Protein AF-A0A0Q5RZ37-F1 (afdb_monomer)

Mean predicted aligned error: 11.68 Å

Secondary structure (DSSP, 8-state):
---------------------HHHHHHHHHHHHHHHHHHHHTTT-HHHHHHHHHHHHHHHHHHHHHS---HHHHHHHHHHHHHHHHHHH-SSHHHHHHHHHHHHHHHHHHHHHHHHTT-------TT---SPPP---------------

Foldseek 3Di:
DDDDDDPPPPPPPPVPQFQFDLCLLVQLQVLLVVLQVQCVVCVPPPVSNVVSLVSNLVSNVVSCVVGPTPPVLNVLSVQLNVLLCQLEPPPDPVSVVRSVVSNVVSQVVNQVSCVSNVNHHDNDPPPPRSYHDPDDPDPPPPPPPDDDD

Radius of gyration: 23.44 Å; Cα contacts (8 Å, |Δi|>4): 147; chains: 1; bounding box: 41×29×116 Å

Structure (mmCIF, N/CA/C/O backbone):
data_AF-A0A0Q5RZ37-F1
#
_entry.id   AF-A0A0Q5RZ37-F1
#
loop_
_atom_site.group_PDB
_atom_site.id
_atom_site.type_symbol
_atom_site.label_atom_id
_atom_site.label_alt_id
_atom_site.label_comp_id
_atom_site.label_asym_id
_atom_site.label_entity_id
_atom_site.label_seq_id
_atom_site.pdbx_PDB_ins_code
_atom_site.Cartn_x
_atom_site.Cartn_y
_atom_site.Cartn_z
_atom_site.occupancy
_atom_site.B_iso_or_equiv
_atom_site.auth_seq_id
_atom_site.auth_comp_id
_atom_site.auth_asym_id
_atom_site.auth_atom_id
_atom_site.pdbx_PDB_model_num
ATOM 1 N N . MET A 1 1 ? -3.203 -0.912 66.008 1.00 42.88 1 MET A N 1
ATOM 2 C CA . MET A 1 1 ? -4.134 -0.313 65.027 1.00 42.88 1 MET A CA 1
ATOM 3 C C . MET A 1 1 ? -3.422 -0.295 63.686 1.00 42.88 1 MET A C 1
ATOM 5 O O . MET A 1 1 ? -2.422 0.398 63.571 1.00 42.88 1 MET A O 1
ATOM 9 N N . VAL A 1 2 ? -3.842 -1.131 62.735 1.00 50.22 2 VAL A N 1
ATOM 10 C CA . VAL A 1 2 ? -3.222 -1.215 61.402 1.00 50.22 2 VAL A CA 1
ATOM 11 C C . VAL A 1 2 ? -4.046 -0.339 60.468 1.00 50.22 2 VAL A C 1
ATOM 13 O O . VAL A 1 2 ? -5.209 -0.635 60.204 1.00 50.22 2 VAL A O 1
ATOM 16 N N . VAL A 1 3 ? -3.465 0.775 60.030 1.00 45.31 3 VAL A N 1
ATOM 17 C CA . VAL A 1 3 ? -4.089 1.679 59.062 1.00 45.31 3 VAL A CA 1
ATOM 18 C C . VAL A 1 3 ? -3.926 1.045 57.685 1.00 45.31 3 VAL A C 1
ATOM 20 O O . VAL A 1 3 ? -2.826 1.002 57.142 1.00 45.31 3 VAL A O 1
ATOM 23 N N . SER A 1 4 ? -5.015 0.498 57.148 1.00 52.44 4 SER A N 1
ATOM 24 C CA . SER A 1 4 ? -5.068 0.039 55.760 1.00 52.44 4 SER A CA 1
ATOM 25 C C . SER A 1 4 ? -5.224 1.262 54.864 1.00 52.44 4 SER A C 1
ATOM 27 O O . SER A 1 4 ? -6.263 1.918 54.889 1.00 52.44 4 SER A O 1
ATOM 29 N N . VAL A 1 5 ? -4.182 1.597 54.107 1.00 56.16 5 VAL A N 1
ATOM 30 C CA . VAL A 1 5 ? -4.261 2.614 53.055 1.00 56.16 5 VAL A CA 1
ATOM 31 C C . VAL A 1 5 ? -4.900 1.951 51.833 1.00 56.16 5 VAL A C 1
ATOM 33 O O . VAL A 1 5 ? -4.343 0.968 51.339 1.00 56.16 5 VAL A O 1
ATOM 36 N N . PRO A 1 6 ? -6.059 2.424 51.341 1.00 56.97 6 PRO A N 1
ATOM 37 C CA . PRO A 1 6 ? -6.617 1.905 50.106 1.00 56.97 6 PRO A CA 1
ATOM 38 C C . PRO A 1 6 ? -5.681 2.268 48.952 1.00 56.97 6 PRO A C 1
ATOM 40 O O . PRO A 1 6 ? -5.354 3.434 48.729 1.00 56.97 6 PRO A O 1
ATOM 43 N N . LEU A 1 7 ? -5.246 1.241 48.225 1.00 52.19 7 LEU A N 1
ATO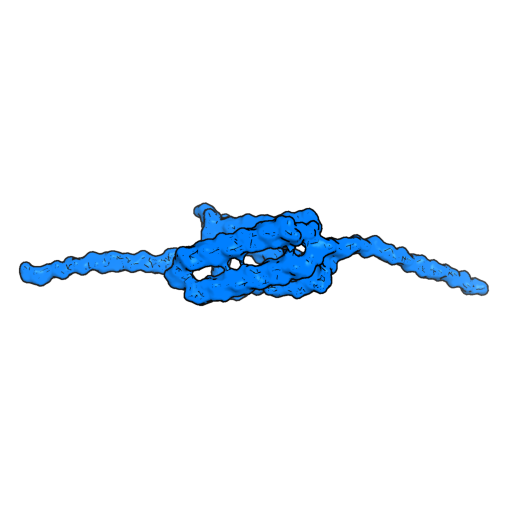M 44 C CA . LEU A 1 7 ? -4.546 1.374 46.959 1.00 52.19 7 LEU A CA 1
ATOM 45 C C . LEU A 1 7 ? -5.539 1.980 45.956 1.00 52.19 7 LEU A C 1
ATOM 47 O O . LEU A 1 7 ? -6.400 1.284 45.420 1.00 52.19 7 LEU A O 1
ATOM 51 N N . VAL A 1 8 ? -5.473 3.294 45.749 1.00 53.34 8 VAL A N 1
ATOM 52 C CA . VAL A 1 8 ? -6.203 3.963 44.670 1.00 53.34 8 VAL A CA 1
ATOM 53 C C . VAL A 1 8 ? -5.553 3.509 43.366 1.00 53.34 8 VAL A C 1
ATOM 55 O O . VAL A 1 8 ? -4.492 4.006 42.990 1.00 53.34 8 VAL A O 1
ATOM 58 N N . LEU A 1 9 ? -6.159 2.523 42.698 1.00 49.72 9 LEU A N 1
ATOM 59 C CA . LEU A 1 9 ? -5.847 2.221 41.306 1.00 49.72 9 LEU A CA 1
ATOM 60 C C . LEU A 1 9 ? -6.206 3.463 40.486 1.00 49.72 9 LEU A C 1
ATOM 62 O O . LEU A 1 9 ? -7.370 3.707 40.173 1.00 49.72 9 LEU A O 1
ATOM 66 N N . VAL A 1 10 ? -5.191 4.251 40.144 1.00 48.03 10 VAL A N 1
ATOM 67 C CA . VAL A 1 10 ? -5.256 5.184 39.025 1.00 48.03 10 VAL A CA 1
ATOM 68 C C . VAL A 1 10 ? -5.398 4.305 37.789 1.00 48.03 10 VAL A C 1
ATOM 70 O O . VAL A 1 10 ? -4.417 3.761 37.287 1.00 48.03 10 VAL A O 1
ATOM 73 N N . THR A 1 11 ? -6.635 4.074 37.352 1.00 53.69 11 THR A N 1
ATOM 74 C CA . THR A 1 11 ? -6.909 3.530 36.025 1.00 53.69 11 THR A CA 1
ATOM 75 C C . THR A 1 11 ? -6.213 4.453 35.045 1.00 53.69 11 THR A C 1
ATOM 77 O O . THR A 1 11 ? -6.597 5.616 34.909 1.00 53.69 11 THR A O 1
ATOM 80 N N . ALA A 1 12 ? -5.128 3.946 34.464 1.00 46.81 12 ALA A N 1
ATOM 81 C CA . ALA A 1 12 ? -4.366 4.603 33.427 1.00 46.81 12 ALA A CA 1
ATOM 82 C C . ALA A 1 12 ? -5.326 5.245 32.422 1.00 46.81 12 ALA A C 1
ATOM 84 O O . ALA A 1 12 ? -6.360 4.659 32.095 1.00 46.81 12 ALA A O 1
ATOM 85 N N . CYS A 1 13 ? -4.974 6.437 31.944 1.00 48.97 13 CYS A N 1
ATOM 86 C CA . CYS A 1 13 ? -5.497 6.979 30.702 1.00 48.97 13 CYS A CA 1
ATOM 87 C C . CYS A 1 13 ? -5.250 5.927 29.615 1.00 48.97 13 CYS A C 1
ATOM 89 O O . CYS A 1 13 ? -4.181 5.892 29.011 1.00 48.97 13 CYS A O 1
ATOM 91 N N . VAL A 1 14 ? -6.193 5.002 29.436 1.00 49.41 14 VAL A N 1
ATOM 92 C CA . VAL A 1 14 ? -6.253 4.166 28.251 1.00 49.41 14 VAL A CA 1
ATOM 93 C C . VAL A 1 14 ? -6.609 5.163 27.174 1.00 49.41 14 VAL A C 1
ATOM 95 O O . VAL A 1 14 ? -7.765 5.571 27.065 1.00 49.41 14 VAL A O 1
ATOM 98 N N . ASP A 1 15 ? -5.580 5.647 26.483 1.00 50.84 15 ASP A N 1
ATOM 99 C CA . ASP A 1 15 ? -5.748 6.357 25.228 1.00 50.84 15 ASP A CA 1
ATOM 100 C C . ASP A 1 15 ? -6.731 5.499 24.424 1.00 50.84 15 ASP A C 1
ATOM 102 O O . ASP A 1 15 ? -6.447 4.304 24.237 1.00 50.84 15 ASP A O 1
ATOM 106 N N . PRO A 1 16 ? -7.954 5.986 24.131 1.00 55.41 16 PRO A N 1
ATOM 107 C CA . PRO A 1 16 ? -8.940 5.168 23.453 1.00 55.41 16 PRO A CA 1
ATOM 108 C C . PRO A 1 16 ? -8.259 4.678 22.188 1.00 55.41 16 PRO A C 1
ATOM 110 O O . PRO A 1 16 ? -7.819 5.500 21.386 1.00 55.41 16 PRO A O 1
ATOM 113 N N . ALA A 1 17 ? -8.094 3.354 22.076 1.00 55.88 17 ALA A N 1
ATOM 114 C CA . ALA A 1 17 ? -7.375 2.753 20.965 1.00 55.88 17 ALA A CA 1
ATOM 115 C C . ALA A 1 17 ? -7.828 3.441 19.671 1.00 55.88 17 ALA A C 1
ATOM 117 O O . ALA A 1 17 ? -9.044 3.648 19.523 1.00 55.88 17 ALA A O 1
ATOM 118 N N . PRO A 1 18 ? -6.893 3.859 18.793 1.00 63.81 18 PRO A N 1
ATOM 119 C CA . PRO A 1 18 ? -7.250 4.584 17.585 1.00 63.81 18 PRO A CA 1
ATOM 120 C C . PRO A 1 18 ? -8.373 3.811 16.900 1.00 63.81 18 PRO A C 1
ATOM 122 O O . PRO A 1 18 ? -8.263 2.600 16.688 1.00 63.81 18 PRO A O 1
ATOM 125 N N . ARG A 1 19 ? -9.510 4.479 16.677 1.00 67.56 19 ARG A N 1
ATOM 126 C CA . ARG A 1 19 ? -10.658 3.850 16.026 1.00 67.56 19 ARG A CA 1
ATOM 127 C C . ARG A 1 19 ? -10.265 3.627 14.576 1.00 67.56 19 ARG A C 1
ATOM 129 O O . ARG A 1 19 ? -10.348 4.547 13.774 1.00 67.56 19 ARG A O 1
ATOM 136 N N . ILE A 1 20 ? -9.801 2.425 14.277 1.00 80.69 20 ILE A N 1
ATOM 137 C CA . ILE A 1 20 ? -9.512 1.996 12.916 1.00 80.69 20 ILE A CA 1
ATOM 138 C C . ILE A 1 20 ? -10.698 1.171 12.447 1.00 80.69 20 ILE A C 1
ATOM 140 O O . ILE A 1 20 ? -11.140 0.252 13.144 1.00 80.69 20 ILE A O 1
ATOM 144 N N . ASP A 1 21 ? -11.237 1.522 11.283 1.00 84.75 21 ASP A N 1
ATOM 145 C CA . ASP A 1 21 ? -12.313 0.760 10.669 1.00 84.75 21 ASP A CA 1
ATOM 146 C C . ASP A 1 21 ? -11.782 -0.640 10.286 1.00 84.75 21 ASP A C 1
ATOM 148 O O . ASP A 1 21 ? -10.797 -0.747 9.546 1.00 84.75 21 ASP A O 1
ATOM 152 N N . PRO A 1 22 ? -12.413 -1.738 10.747 1.00 87.69 22 PRO A N 1
ATOM 153 C CA . PRO A 1 22 ? -12.046 -3.092 10.338 1.00 87.69 22 PRO A CA 1
ATOM 154 C C . PRO A 1 22 ? -11.990 -3.313 8.827 1.00 87.69 22 PRO A C 1
ATOM 156 O O . PRO A 1 22 ? -11.224 -4.157 8.355 1.00 87.69 22 PRO A O 1
ATOM 159 N N . VAL A 1 23 ? -12.798 -2.574 8.065 1.00 90.50 23 VAL A N 1
ATOM 160 C CA . VAL A 1 23 ? -12.806 -2.620 6.604 1.00 90.50 23 VAL A CA 1
ATOM 161 C C . VAL A 1 23 ? -11.489 -2.096 6.034 1.00 90.50 23 VAL A C 1
ATOM 163 O O . VAL A 1 23 ? -10.992 -2.678 5.071 1.00 90.50 23 VAL A O 1
ATOM 166 N N . GLN A 1 24 ? -10.886 -1.076 6.651 1.00 90.12 24 GLN A N 1
ATOM 167 C CA . GLN A 1 24 ? -9.618 -0.497 6.207 1.00 90.12 24 GLN A CA 1
ATOM 168 C C . GLN A 1 24 ? -8.473 -1.510 6.368 1.00 90.12 24 GLN A C 1
ATOM 170 O O . GLN A 1 24 ? -7.810 -1.837 5.387 1.00 90.12 24 GLN A O 1
ATOM 175 N N . CYS A 1 25 ? -8.311 -2.110 7.556 1.00 93.06 25 CYS A N 1
ATOM 176 C CA . CYS A 1 25 ? -7.266 -3.116 7.809 1.00 93.06 25 CYS A CA 1
ATOM 177 C C . CYS A 1 25 ? -7.385 -4.339 6.886 1.00 93.06 25 CYS A C 1
ATOM 179 O O . CYS A 1 25 ? -6.417 -4.731 6.238 1.00 93.06 25 CYS A O 1
ATOM 181 N N . ARG A 1 26 ? -8.588 -4.920 6.766 1.00 94.75 26 ARG A N 1
ATOM 182 C CA . ARG A 1 26 ? -8.817 -6.082 5.885 1.00 94.75 26 ARG A CA 1
ATOM 183 C C . ARG A 1 26 ? -8.711 -5.728 4.406 1.00 94.75 26 ARG A C 1
ATOM 185 O O . ARG A 1 26 ? -8.402 -6.585 3.583 1.00 94.75 26 ARG A O 1
ATOM 192 N N . GLY A 1 27 ? -9.046 -4.492 4.046 1.00 94.75 27 GLY A N 1
ATOM 193 C CA . GLY A 1 27 ? -8.867 -3.968 2.700 1.00 94.75 27 GLY A CA 1
ATOM 194 C C . GLY A 1 27 ? -7.390 -3.908 2.328 1.00 94.75 27 GLY A C 1
ATOM 195 O O . GLY A 1 27 ? -7.019 -4.459 1.297 1.00 94.75 27 GLY A O 1
ATOM 196 N N . ILE A 1 28 ? -6.567 -3.327 3.206 1.00 94.50 28 ILE A N 1
ATOM 197 C CA . ILE A 1 28 ? -5.112 -3.212 3.037 1.00 94.50 28 ILE A CA 1
ATOM 198 C C . ILE A 1 28 ? -4.460 -4.593 2.916 1.00 94.50 28 ILE A C 1
ATOM 200 O O . ILE A 1 28 ? -3.698 -4.829 1.982 1.00 94.50 28 ILE A O 1
ATOM 204 N N . GLU A 1 29 ? -4.789 -5.520 3.819 1.00 95.88 29 GLU A N 1
ATOM 205 C CA . GLU A 1 29 ? -4.258 -6.890 3.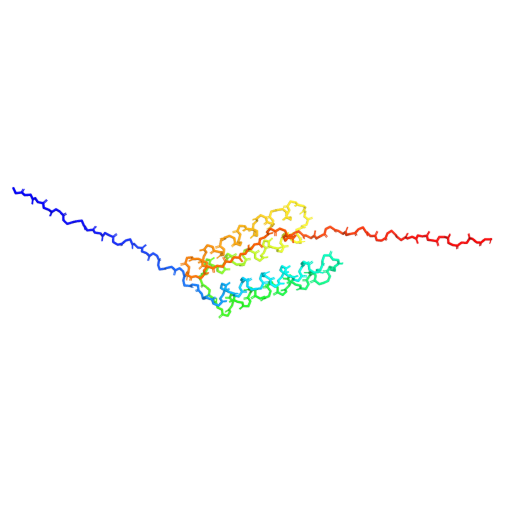792 1.00 95.88 29 GLU A CA 1
ATOM 206 C C . GLU A 1 29 ? -4.616 -7.625 2.499 1.00 95.88 29 GLU A C 1
ATOM 208 O O . GLU A 1 29 ? -3.768 -8.247 1.858 1.00 95.88 29 GLU A O 1
ATOM 213 N N . ARG A 1 30 ? -5.880 -7.540 2.084 1.00 95.88 30 ARG A N 1
ATOM 214 C CA . ARG A 1 30 ? -6.347 -8.187 0.862 1.00 95.88 30 ARG A CA 1
ATOM 215 C C . ARG A 1 30 ? -5.664 -7.627 -0.377 1.00 95.88 30 ARG A C 1
ATOM 217 O O . ARG A 1 30 ? -5.166 -8.417 -1.169 1.00 95.88 30 ARG A O 1
ATOM 224 N N . SER A 1 31 ? -5.614 -6.306 -0.544 1.00 94.81 31 SER A N 1
ATOM 225 C CA . SER A 1 31 ? -4.992 -5.721 -1.734 1.00 94.81 31 SER A CA 1
ATOM 226 C C . SER A 1 31 ? -3.481 -5.960 -1.764 1.00 94.81 31 SER A C 1
ATOM 228 O O . SER A 1 31 ? -2.925 -6.179 -2.839 1.00 94.81 31 SER A O 1
ATOM 230 N N . TRP A 1 32 ? -2.821 -6.020 -0.599 1.00 94.00 32 TRP A N 1
ATOM 231 C CA . TRP A 1 32 ? -1.433 -6.471 -0.500 1.00 94.00 32 TRP A CA 1
ATOM 232 C C . TRP A 1 32 ? -1.266 -7.905 -1.019 1.00 94.00 32 TRP A C 1
ATOM 234 O O . TRP A 1 32 ? -0.439 -8.152 -1.896 1.00 94.00 32 TRP A O 1
ATOM 244 N N . ASN A 1 33 ? -2.090 -8.842 -0.547 1.00 91.50 33 ASN A N 1
ATOM 245 C CA . ASN A 1 33 ? -2.033 -10.245 -0.969 1.00 91.50 33 ASN A CA 1
ATOM 246 C C . ASN A 1 33 ? -2.377 -10.436 -2.455 1.00 91.50 33 ASN A C 1
ATOM 248 O O . ASN A 1 33 ? -1.767 -11.269 -3.131 1.00 91.50 33 ASN A O 1
ATOM 252 N N . GLU A 1 34 ? -3.319 -9.654 -2.985 1.00 90.31 34 GLU A N 1
ATOM 253 C CA . GLU A 1 34 ? -3.644 -9.622 -4.414 1.00 90.31 34 GLU A CA 1
ATOM 254 C C . GLU A 1 34 ? -2.448 -9.138 -5.243 1.00 90.31 34 GLU A C 1
ATOM 256 O O . GLU A 1 34 ? -2.094 -9.776 -6.236 1.00 90.31 34 GLU A O 1
ATOM 261 N N . TYR A 1 35 ? -1.770 -8.072 -4.807 1.00 88.25 35 TYR A N 1
ATOM 262 C CA . TYR A 1 35 ? -0.545 -7.592 -5.447 1.00 88.25 35 TYR A CA 1
ATOM 263 C C . TYR A 1 35 ? 0.575 -8.643 -5.415 1.00 88.25 35 TYR A C 1
ATOM 265 O O . TYR A 1 35 ? 1.204 -8.899 -6.444 1.00 88.25 35 TYR A O 1
ATOM 273 N N . VAL A 1 36 ? 0.814 -9.276 -4.261 1.00 87.38 36 VAL A N 1
ATOM 274 C CA . VAL A 1 36 ? 1.832 -10.330 -4.116 1.00 87.38 36 VAL A CA 1
ATOM 275 C C . VAL A 1 36 ? 1.541 -11.502 -5.052 1.00 87.38 36 VAL A C 1
ATOM 277 O O . VAL A 1 36 ? 2.443 -11.951 -5.759 1.00 87.38 36 VAL A O 1
ATOM 280 N N . SER A 1 37 ? 0.283 -11.947 -5.114 1.00 84.81 37 SER A N 1
ATOM 281 C CA . SER A 1 37 ? -0.148 -13.039 -5.997 1.00 84.81 37 SER A CA 1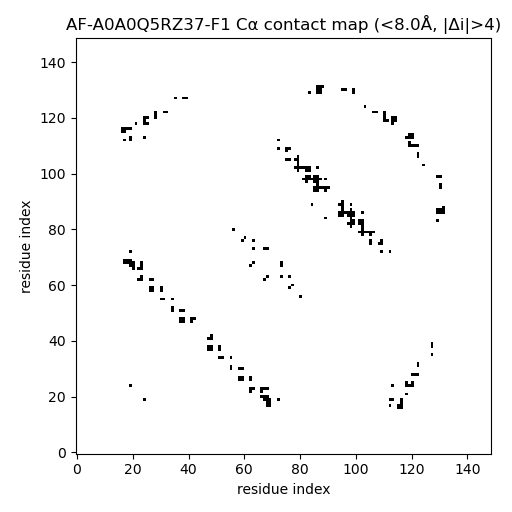
ATOM 282 C C . SER A 1 37 ? 0.054 -12.679 -7.469 1.00 84.81 37 SER A C 1
ATOM 284 O O . SER A 1 37 ? 0.695 -13.423 -8.207 1.00 84.81 37 SER A O 1
ATOM 286 N N . ALA A 1 38 ? -0.402 -11.491 -7.880 1.00 79.00 38 ALA A N 1
ATOM 287 C CA . ALA A 1 38 ? -0.237 -11.013 -9.249 1.00 79.00 38 ALA A CA 1
ATOM 288 C C . ALA A 1 38 ? 1.240 -10.903 -9.651 1.00 79.00 38 ALA A C 1
ATOM 290 O O . ALA A 1 38 ? 1.579 -11.162 -10.803 1.00 79.00 38 ALA A O 1
ATOM 291 N N . ARG A 1 39 ? 2.128 -10.540 -8.715 1.00 72.31 39 ARG A N 1
ATOM 292 C CA . ARG A 1 39 ? 3.561 -10.419 -8.992 1.00 72.31 39 ARG A CA 1
ATOM 293 C C . ARG A 1 39 ? 4.275 -11.765 -9.076 1.00 72.31 39 ARG A C 1
ATOM 295 O O . ARG A 1 39 ? 5.155 -11.909 -9.923 1.00 72.31 39 ARG A O 1
ATOM 302 N N . ALA A 1 40 ? 3.915 -12.723 -8.222 1.00 69.25 40 ALA A N 1
ATOM 303 C CA . ALA A 1 40 ? 4.473 -14.074 -8.264 1.00 69.25 40 ALA A CA 1
ATOM 304 C C . ALA A 1 40 ? 4.248 -14.729 -9.640 1.00 69.25 40 ALA A C 1
ATOM 306 O O . ALA A 1 40 ? 5.142 -15.389 -10.166 1.00 69.25 40 ALA A O 1
ATOM 307 N N . ASP A 1 41 ? 3.100 -14.456 -10.262 1.00 62.28 41 ASP A N 1
ATOM 308 C CA . ASP A 1 41 ? 2.766 -14.939 -11.604 1.00 62.28 41 ASP A CA 1
ATOM 309 C C . ASP A 1 41 ? 3.417 -14.111 -12.733 1.00 62.28 41 ASP A C 1
ATOM 311 O O . ASP A 1 41 ? 3.543 -14.581 -13.866 1.00 62.28 41 ASP A O 1
ATOM 315 N N . SER A 1 42 ? 3.846 -12.873 -12.451 1.00 56.53 42 SER A N 1
ATOM 316 C CA . SER A 1 42 ? 4.254 -11.888 -13.461 1.00 56.53 42 SER A CA 1
ATOM 317 C C . SER A 1 42 ? 5.760 -11.639 -13.566 1.00 56.53 42 SER A C 1
ATOM 319 O O . SER A 1 42 ? 6.139 -10.617 -14.143 1.00 56.53 42 SER A O 1
ATOM 321 N N . GLU A 1 43 ? 6.643 -12.494 -13.035 1.00 58.62 43 GLU A N 1
ATOM 322 C CA . GLU A 1 43 ? 8.103 -12.248 -13.059 1.00 58.62 43 GLU A CA 1
ATOM 323 C C . GLU A 1 43 ? 8.679 -11.978 -14.471 1.00 58.62 43 GLU A C 1
ATOM 325 O O . GLU A 1 43 ? 9.776 -11.433 -14.603 1.00 58.62 43 GLU A O 1
ATOM 330 N N . LEU A 1 44 ? 7.918 -12.265 -15.533 1.00 56.19 44 LEU A N 1
ATOM 331 C CA . LEU A 1 44 ? 8.290 -12.034 -16.929 1.00 56.19 44 LEU A CA 1
ATOM 332 C C . LEU A 1 44 ? 7.612 -10.810 -17.595 1.00 56.19 44 LEU A C 1
ATOM 334 O O . LEU A 1 44 ? 8.077 -10.387 -18.654 1.00 56.19 44 LEU A O 1
ATOM 338 N N . ASP A 1 45 ? 6.571 -10.198 -17.003 1.00 73.00 45 ASP A N 1
ATOM 339 C CA . ASP A 1 45 ? 5.784 -9.113 -17.629 1.00 73.00 45 ASP A CA 1
ATOM 340 C C . ASP A 1 45 ? 5.791 -7.794 -16.826 1.00 73.00 45 ASP A C 1
ATOM 342 O O . ASP A 1 45 ? 5.127 -7.625 -15.799 1.00 73.00 45 ASP A O 1
ATOM 346 N N . ARG A 1 46 ? 6.512 -6.794 -17.357 1.00 72.44 46 ARG A N 1
ATOM 347 C CA . ARG A 1 46 ? 6.608 -5.443 -16.774 1.00 72.44 46 ARG A CA 1
ATOM 348 C C . ARG A 1 46 ? 5.282 -4.683 -16.780 1.00 72.44 46 ARG A C 1
ATOM 350 O O . ARG A 1 46 ? 5.074 -3.849 -15.898 1.00 72.44 46 ARG A O 1
ATOM 357 N N . ALA A 1 47 ? 4.425 -4.901 -17.777 1.00 78.69 47 ALA A N 1
ATOM 358 C CA . ALA A 1 47 ? 3.154 -4.194 -17.881 1.00 78.69 47 ALA A CA 1
ATOM 359 C C . ALA A 1 47 ? 2.183 -4.683 -16.800 1.00 78.69 47 ALA A C 1
ATOM 361 O O . ALA A 1 47 ? 1.598 -3.856 -16.100 1.00 78.69 47 ALA A O 1
ATOM 362 N N . ALA A 1 48 ? 2.102 -6.002 -16.603 1.00 78.88 48 ALA A N 1
ATOM 363 C CA . ALA A 1 48 ? 1.332 -6.616 -15.524 1.00 78.88 48 ALA A CA 1
ATOM 364 C C . ALA A 1 48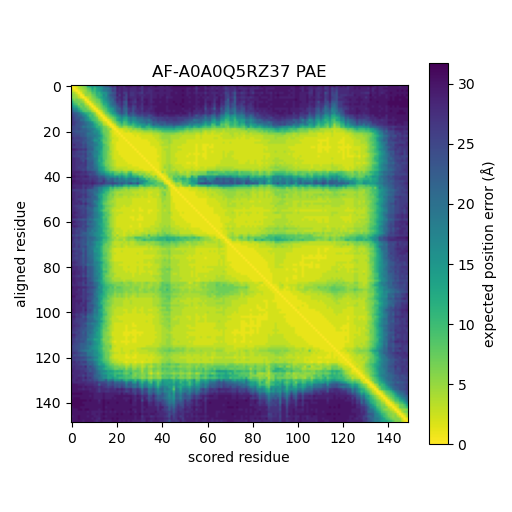 ? 1.835 -6.174 -14.141 1.00 78.88 48 ALA A C 1
ATOM 366 O O . ALA A 1 48 ? 1.042 -5.716 -13.317 1.00 78.88 48 ALA A O 1
ATOM 367 N N . ALA A 1 49 ? 3.156 -6.193 -13.923 1.00 76.44 49 ALA A N 1
ATOM 368 C CA . ALA A 1 49 ? 3.742 -5.710 -12.676 1.00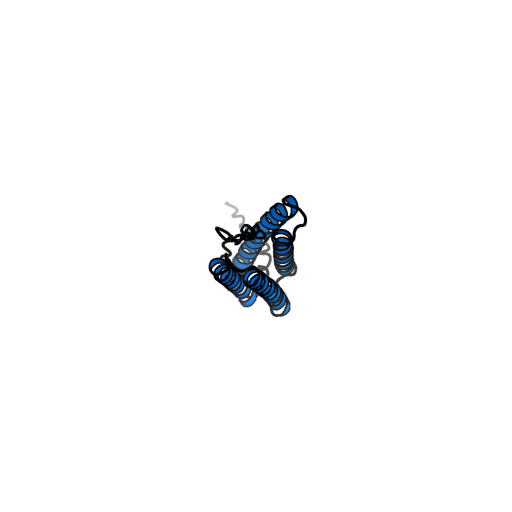 76.44 49 ALA A CA 1
ATOM 369 C C . ALA A 1 49 ? 3.387 -4.238 -12.419 1.00 76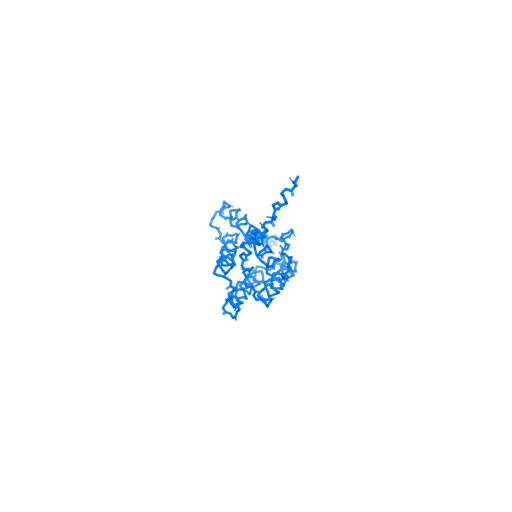.44 49 ALA A C 1
ATOM 371 O O . ALA A 1 49 ? 2.995 -3.885 -11.313 1.00 76.44 49 ALA A O 1
ATOM 372 N N . ARG A 1 50 ? 3.471 -3.363 -13.430 1.00 80.38 50 ARG A N 1
ATOM 373 C CA . ARG A 1 50 ? 3.078 -1.953 -13.284 1.00 80.38 50 ARG A CA 1
ATOM 374 C C . ARG A 1 50 ? 1.588 -1.793 -12.976 1.00 80.38 50 ARG A C 1
ATOM 376 O O . ARG A 1 50 ? 1.247 -0.964 -12.140 1.00 80.38 50 ARG A O 1
ATOM 383 N N . ALA A 1 51 ? 0.719 -2.553 -13.637 1.00 84.75 51 ALA A N 1
ATOM 384 C CA . ALA A 1 51 ? -0.720 -2.484 -13.410 1.00 84.75 51 ALA A CA 1
ATOM 385 C C . ALA A 1 51 ? -1.083 -2.891 -11.974 1.00 84.75 51 ALA A C 1
ATOM 387 O O . ALA A 1 51 ? -1.765 -2.134 -11.291 1.00 84.75 51 ALA A O 1
ATOM 388 N N . ALA A 1 52 ? -0.542 -4.012 -11.483 1.00 85.12 52 ALA A N 1
ATOM 389 C CA . ALA A 1 52 ? -0.783 -4.487 -10.119 1.00 85.12 52 ALA A CA 1
ATOM 390 C C . ALA A 1 52 ? -0.370 -3.454 -9.055 1.00 85.12 52 ALA A C 1
ATOM 392 O O . ALA A 1 52 ? -1.058 -3.271 -8.055 1.00 85.12 52 ALA A O 1
ATOM 393 N N . ARG A 1 53 ? 0.732 -2.733 -9.295 1.00 85.56 53 ARG A N 1
ATOM 394 C CA . ARG A 1 53 ? 1.207 -1.650 -8.420 1.00 85.56 53 ARG A CA 1
ATOM 395 C C . ARG A 1 53 ? 0.237 -0.477 -8.349 1.00 85.56 53 ARG A C 1
ATOM 397 O O . ARG A 1 53 ? -0.048 -0.006 -7.257 1.00 85.56 53 ARG A O 1
ATOM 404 N N . LEU A 1 54 ? -0.254 -0.021 -9.503 1.00 87.19 54 LEU A N 1
ATOM 405 C CA . LEU A 1 54 ? -1.225 1.075 -9.570 1.00 87.19 54 LEU A CA 1
ATOM 406 C C . LEU A 1 54 ? -2.538 0.678 -8.892 1.00 87.19 54 LEU A C 1
ATOM 408 O O . LEU A 1 54 ? -3.073 1.438 -8.097 1.00 87.19 54 LEU A O 1
ATOM 412 N N . THR A 1 55 ? -3.009 -0.551 -9.122 1.00 91.12 55 THR A N 1
ATOM 413 C CA . THR A 1 55 ? -4.198 -1.075 -8.440 1.00 91.12 55 THR A CA 1
ATOM 414 C C . THR A 1 55 ? -4.024 -1.106 -6.921 1.00 91.12 55 THR A C 1
ATOM 416 O O . THR A 1 55 ? -4.957 -0.747 -6.205 1.00 91.12 55 THR A O 1
ATOM 419 N N . LEU A 1 56 ? -2.846 -1.490 -6.417 1.00 91.25 56 LEU A N 1
ATOM 420 C CA . LEU A 1 56 ? -2.552 -1.470 -4.983 1.00 91.25 56 LEU A CA 1
ATOM 421 C C . LEU A 1 56 ? -2.658 -0.051 -4.405 1.00 91.25 56 LEU A C 1
ATOM 423 O O . LEU A 1 56 ? -3.383 0.143 -3.430 1.00 91.25 56 LEU A O 1
ATOM 427 N N . THR A 1 57 ? -1.977 0.926 -5.015 1.00 90.81 57 THR A N 1
ATOM 428 C CA . THR A 1 57 ? -1.979 2.319 -4.534 1.00 90.81 57 THR A CA 1
ATOM 429 C C . THR A 1 57 ? -3.364 2.952 -4.619 1.00 90.81 57 THR A C 1
ATOM 431 O O . THR A 1 57 ? -3.809 3.567 -3.657 1.00 90.81 57 THR A O 1
ATOM 434 N N . ASP A 1 58 ? -4.090 2.731 -5.719 1.00 92.19 58 ASP A N 1
ATOM 435 C CA . ASP A 1 58 ? -5.452 3.252 -5.891 1.00 92.19 58 ASP A CA 1
ATOM 436 C C . ASP A 1 58 ? -6.413 2.650 -4.853 1.00 92.19 58 ASP A C 1
ATOM 438 O O . ASP A 1 58 ? -7.309 3.326 -4.346 1.00 92.19 58 ASP A O 1
ATOM 442 N N . THR A 1 59 ? -6.223 1.373 -4.502 1.00 93.94 59 THR A N 1
ATOM 443 C CA . THR A 1 59 ? -7.057 0.696 -3.502 1.00 93.94 59 THR A CA 1
ATOM 444 C C . THR A 1 59 ? -6.808 1.240 -2.099 1.00 93.94 59 THR A C 1
ATOM 446 O O . THR A 1 59 ? -7.765 1.452 -1.356 1.00 93.94 59 THR A O 1
ATOM 449 N N . TRP A 1 60 ? -5.552 1.464 -1.708 1.00 93.62 60 TRP A N 1
ATOM 450 C CA . TRP A 1 60 ? -5.238 2.002 -0.381 1.00 93.62 60 TRP A CA 1
ATOM 451 C C . TRP A 1 60 ? -5.682 3.466 -0.217 1.00 93.62 60 TRP A C 1
ATOM 453 O O . TRP A 1 60 ? -6.248 3.804 0.829 1.00 93.62 60 TRP A O 1
ATOM 463 N N . ASP A 1 61 ? -5.562 4.293 -1.260 1.00 90.94 61 ASP A N 1
ATOM 464 C CA . ASP A 1 61 ? -6.103 5.661 -1.274 1.00 90.94 61 ASP A CA 1
ATOM 465 C C . ASP A 1 61 ? -7.640 5.667 -1.158 1.00 90.94 61 ASP A C 1
ATOM 467 O O . ASP A 1 61 ? -8.220 6.368 -0.319 1.00 90.94 61 ASP A O 1
ATOM 471 N N . ALA A 1 62 ? -8.317 4.802 -1.926 1.00 91.25 62 ALA A N 1
ATOM 472 C CA . ALA A 1 62 ? -9.769 4.650 -1.860 1.00 91.25 62 ALA A CA 1
ATOM 473 C C . ALA A 1 62 ? -10.243 4.165 -0.480 1.00 91.25 62 ALA A C 1
ATOM 475 O O . ALA A 1 62 ? -11.244 4.666 0.035 1.00 91.25 62 ALA A O 1
ATOM 476 N N . LEU A 1 63 ? -9.523 3.224 0.142 1.00 90.44 63 LEU A N 1
ATOM 477 C CA . LEU A 1 63 ? -9.817 2.747 1.496 1.00 90.44 63 LEU A CA 1
ATOM 478 C C . LEU A 1 63 ? -9.642 3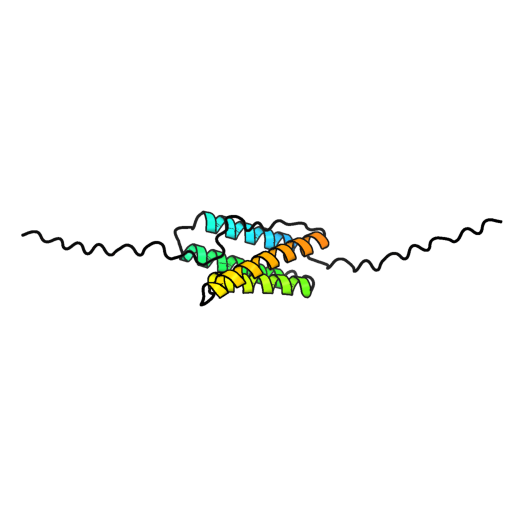.857 2.532 1.00 90.44 63 LEU A C 1
ATOM 480 O O . LEU A 1 63 ? -10.529 4.038 3.360 1.00 90.44 63 LEU A O 1
ATOM 484 N N . SER A 1 64 ? -8.552 4.620 2.457 1.00 87.81 64 SER A N 1
ATOM 485 C CA . SER A 1 64 ? -8.289 5.740 3.373 1.00 87.81 64 SER A CA 1
ATOM 486 C C . SER A 1 64 ? -9.320 6.863 3.226 1.00 87.81 64 SER A C 1
ATOM 488 O O . SER A 1 64 ? -9.658 7.533 4.196 1.00 87.81 64 SER A O 1
ATOM 490 N N . THR A 1 65 ? -9.877 7.043 2.026 1.00 88.31 65 THR A N 1
ATOM 491 C CA . THR A 1 65 ? -10.940 8.025 1.770 1.00 88.31 65 THR A CA 1
ATOM 492 C C . THR A 1 65 ? -12.315 7.540 2.239 1.00 88.31 65 THR A C 1
ATOM 494 O O . THR A 1 65 ? -13.074 8.306 2.834 1.00 88.31 65 THR A O 1
ATOM 497 N N . ALA A 1 66 ? -12.669 6.283 1.955 1.00 86.88 66 ALA A N 1
ATOM 498 C CA . ALA A 1 66 ? -13.990 5.727 2.262 1.00 86.88 66 ALA A CA 1
ATOM 499 C C . ALA A 1 66 ? -14.145 5.318 3.735 1.00 86.88 66 ALA A C 1
ATOM 501 O O . ALA A 1 66 ? -15.245 5.385 4.285 1.00 86.88 66 ALA A O 1
ATOM 502 N N . HIS A 1 67 ? -13.043 4.909 4.362 1.00 83.88 67 HIS A N 1
ATOM 503 C CA . HIS A 1 67 ? -12.970 4.419 5.733 1.00 83.88 67 HIS A CA 1
ATOM 504 C C . HIS A 1 67 ? -11.829 5.130 6.471 1.00 83.88 67 HIS A C 1
ATOM 506 O O . HIS A 1 67 ? -10.828 4.487 6.782 1.00 83.88 67 HIS A O 1
ATOM 512 N N . PRO A 1 68 ? -11.942 6.449 6.719 1.00 78.62 68 PRO A N 1
ATOM 513 C CA . PRO A 1 68 ? -10.872 7.207 7.355 1.00 78.62 68 PRO A CA 1
ATOM 514 C C . PRO A 1 68 ? -10.589 6.661 8.756 1.00 78.62 68 PRO A C 1
ATOM 516 O O . PRO A 1 68 ? -11.508 6.490 9.568 1.00 78.62 68 PRO A O 1
ATOM 519 N N . GLY A 1 69 ? -9.315 6.378 9.018 1.00 77.94 69 GLY A N 1
ATOM 520 C CA . GLY A 1 69 ? -8.831 5.938 10.316 1.00 77.94 69 GLY A CA 1
ATOM 521 C C . GLY A 1 69 ? -8.550 7.120 11.242 1.00 77.94 69 GLY A C 1
ATOM 522 O O . GLY A 1 69 ? -9.176 8.182 11.172 1.00 77.94 69 GLY A O 1
ATOM 523 N N . SER A 1 70 ? -7.575 6.949 12.137 1.00 85.25 70 SER A N 1
ATOM 524 C CA . SER A 1 70 ? -6.965 8.106 12.795 1.00 85.25 70 SER A CA 1
ATOM 525 C C . SER A 1 70 ? -6.048 8.836 11.810 1.00 85.25 70 SER A C 1
ATOM 527 O O . SER A 1 70 ? -5.521 8.228 10.877 1.00 85.25 70 SER A O 1
ATOM 529 N N . VAL A 1 71 ? -5.819 10.133 12.033 1.00 86.25 71 VAL A N 1
ATOM 530 C CA . VAL A 1 71 ? -4.934 10.948 11.179 1.00 86.25 71 VAL A CA 1
ATOM 531 C C . VAL A 1 71 ? -3.551 10.307 11.057 1.00 86.25 71 VAL A C 1
ATOM 533 O O . VAL A 1 71 ? -2.985 10.256 9.967 1.00 86.25 71 VAL A O 1
ATOM 536 N N . GLU A 1 72 ? -3.044 9.771 12.166 1.00 88.12 72 GLU A N 1
ATOM 537 C CA . GLU A 1 72 ? -1.756 9.091 12.245 1.00 88.12 72 GLU A CA 1
ATOM 538 C C . GLU A 1 72 ? -1.750 7.791 11.438 1.00 88.12 72 GLU A C 1
ATOM 540 O O . GLU A 1 72 ? -0.772 7.508 10.750 1.00 88.12 72 GLU A O 1
ATOM 545 N N . PHE A 1 73 ? -2.829 7.004 11.491 1.00 89.88 73 PHE A N 1
ATOM 546 C CA . PHE A 1 73 ? -2.929 5.779 10.703 1.00 89.88 73 PHE A CA 1
ATOM 547 C C . PHE A 1 73 ? -2.939 6.083 9.204 1.00 89.88 73 PHE A C 1
ATOM 549 O O . PHE A 1 73 ? -2.152 5.511 8.452 1.00 89.88 73 PHE A O 1
ATOM 556 N N . ASP A 1 74 ? -3.764 7.038 8.779 1.00 89.75 74 ASP A N 1
ATOM 557 C CA . ASP A 1 74 ? -3.855 7.415 7.370 1.00 89.75 74 ASP A CA 1
ATOM 558 C C . ASP A 1 74 ? -2.533 8.028 6.864 1.00 89.75 74 ASP A C 1
ATOM 560 O O . ASP A 1 74 ? -2.154 7.851 5.706 1.00 89.75 74 ASP A O 1
ATOM 564 N N . GLU A 1 75 ? -1.789 8.744 7.715 1.00 90.94 75 GLU A N 1
ATOM 565 C CA . GLU A 1 75 ? -0.449 9.241 7.383 1.00 90.94 75 GLU A CA 1
ATOM 566 C C . GLU A 1 75 ? 0.573 8.110 7.230 1.00 90.94 75 GLU A C 1
ATOM 568 O O . GLU A 1 75 ? 1.396 8.151 6.311 1.00 90.94 75 GLU A O 1
ATOM 573 N N . VAL A 1 76 ? 0.498 7.078 8.073 1.00 93.50 76 VAL A N 1
ATOM 574 C CA . VAL A 1 76 ? 1.331 5.878 7.942 1.00 93.50 76 VAL A CA 1
ATOM 575 C C . VAL A 1 76 ? 1.040 5.152 6.629 1.00 93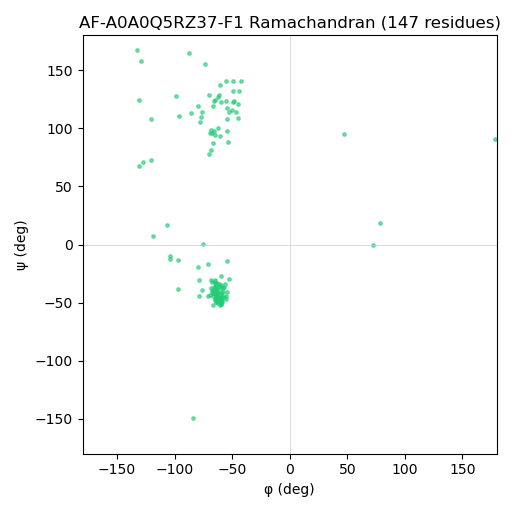.50 76 VAL A C 1
ATOM 577 O O . VAL A 1 76 ? 1.988 4.817 5.917 1.00 93.50 76 VAL A O 1
ATOM 580 N N . VAL A 1 77 ? -0.234 4.966 6.264 1.00 92.25 77 VAL A N 1
ATOM 581 C CA . VAL A 1 77 ? -0.623 4.331 4.990 1.00 92.25 77 VAL A CA 1
ATOM 582 C C . VAL A 1 77 ? -0.071 5.124 3.801 1.00 92.25 77 VAL A C 1
ATOM 584 O O . VAL A 1 77 ? 0.668 4.568 2.989 1.00 92.25 77 VAL A O 1
ATOM 587 N N . ARG A 1 78 ? -0.292 6.445 3.755 1.00 91.56 78 ARG A N 1
ATOM 588 C CA . ARG A 1 78 ? 0.257 7.317 2.695 1.00 91.56 78 ARG A CA 1
ATOM 589 C C . ARG A 1 78 ? 1.786 7.298 2.630 1.00 91.56 78 ARG A C 1
ATOM 591 O O . ARG A 1 78 ? 2.375 7.376 1.551 1.00 91.56 78 ARG A O 1
ATOM 598 N N . THR A 1 79 ? 2.452 7.224 3.781 1.00 92.56 79 THR A N 1
ATOM 599 C CA . THR A 1 79 ? 3.919 7.144 3.848 1.00 92.56 79 THR A CA 1
ATOM 600 C C . THR A 1 79 ? 4.421 5.815 3.293 1.00 92.56 7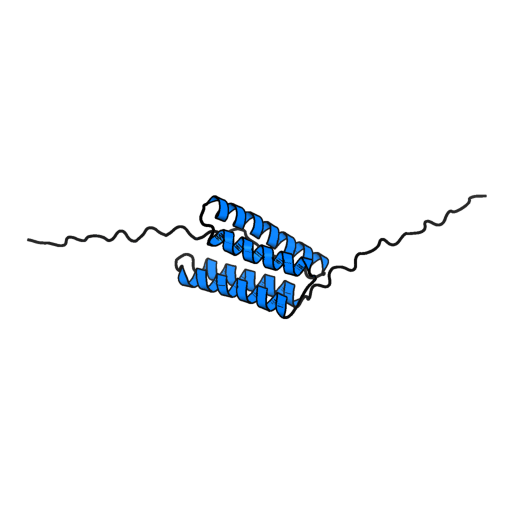9 THR A C 1
ATOM 602 O O . THR A 1 79 ? 5.412 5.799 2.557 1.00 92.56 79 THR A O 1
ATOM 605 N N . ALA A 1 80 ? 3.732 4.711 3.594 1.00 92.25 80 ALA A N 1
ATOM 606 C CA . ALA A 1 80 ? 4.038 3.409 3.021 1.00 92.25 80 ALA A CA 1
ATOM 607 C C . ALA A 1 80 ? 3.864 3.435 1.492 1.00 92.25 80 ALA A C 1
ATOM 609 O O . ALA A 1 80 ? 4.796 3.079 0.778 1.00 92.25 80 ALA A O 1
ATOM 610 N N . GLU A 1 81 ? 2.750 3.955 0.971 1.00 91.69 81 GLU A N 1
ATOM 611 C CA . GLU A 1 81 ? 2.529 4.093 -0.480 1.00 91.69 81 GLU A CA 1
ATOM 612 C C . GLU A 1 81 ? 3.647 4.876 -1.172 1.00 91.69 81 GLU A C 1
ATOM 614 O O . GLU A 1 81 ? 4.188 4.439 -2.188 1.00 91.69 81 GLU A O 1
ATOM 619 N N . ARG A 1 82 ? 4.041 6.024 -0.609 1.00 90.25 82 ARG A N 1
ATOM 620 C CA . ARG A 1 82 ? 5.123 6.835 -1.178 1.00 90.25 82 ARG A CA 1
ATOM 621 C C . ARG A 1 82 ? 6.461 6.103 -1.146 1.00 90.25 82 ARG A C 1
ATOM 623 O O . ARG A 1 82 ? 7.156 6.073 -2.154 1.00 90.25 82 ARG A O 1
ATOM 630 N N . SER A 1 83 ? 6.782 5.460 -0.026 1.00 91.31 83 SER A N 1
ATOM 631 C CA . SER A 1 83 ? 8.016 4.677 0.117 1.00 91.31 83 SER A CA 1
ATOM 632 C C . SER A 1 83 ? 8.067 3.510 -0.868 1.00 91.31 83 SER A C 1
ATOM 634 O O . SER A 1 83 ? 9.130 3.169 -1.380 1.00 91.31 83 SER A O 1
ATOM 636 N N . LEU A 1 84 ? 6.913 2.914 -1.172 1.00 88.81 84 LEU A N 1
ATOM 637 C CA . LEU A 1 84 ? 6.787 1.870 -2.177 1.00 88.81 84 LEU A CA 1
ATOM 638 C C . LEU A 1 84 ? 7.060 2.402 -3.591 1.00 88.81 84 LEU A C 1
ATOM 640 O O . LEU A 1 84 ? 7.759 1.759 -4.373 1.00 88.81 84 LEU A O 1
ATOM 644 N N . LEU A 1 85 ? 6.558 3.597 -3.911 1.00 85.69 85 LEU A N 1
ATOM 645 C CA . LEU A 1 85 ? 6.871 4.271 -5.171 1.00 85.69 85 LEU A CA 1
ATOM 646 C C . LEU A 1 85 ? 8.359 4.616 -5.276 1.00 85.69 85 LEU A C 1
ATOM 648 O O . LEU A 1 85 ? 8.927 4.418 -6.349 1.00 85.69 85 LEU A O 1
ATOM 652 N N . ASP A 1 86 ? 8.993 5.064 -4.192 1.00 86.75 86 ASP A N 1
ATOM 653 C CA . ASP A 1 86 ? 10.439 5.323 -4.142 1.00 86.75 86 ASP A CA 1
ATOM 654 C C . ASP A 1 86 ? 11.238 4.021 -4.322 1.00 86.75 86 ASP A C 1
ATOM 656 O O . ASP A 1 86 ? 12.198 3.975 -5.091 1.00 86.75 86 ASP A O 1
ATOM 660 N N . ALA A 1 87 ? 10.778 2.917 -3.719 1.00 85.44 87 ALA A N 1
ATOM 661 C CA . ALA A 1 87 ? 11.367 1.591 -3.911 1.00 85.44 87 ALA A CA 1
ATOM 662 C C . ALA A 1 87 ? 11.322 1.131 -5.380 1.00 85.44 87 ALA A C 1
ATOM 664 O O . ALA A 1 87 ? 12.183 0.365 -5.816 1.00 85.44 87 ALA A O 1
ATOM 665 N N . TRP A 1 88 ? 10.354 1.602 -6.175 1.00 81.62 88 TRP A N 1
ATOM 666 C CA . TRP A 1 88 ? 10.214 1.235 -7.590 1.00 81.62 88 TRP A CA 1
ATOM 667 C C . TRP A 1 88 ? 10.810 2.224 -8.578 1.00 81.62 88 TRP A C 1
ATOM 669 O O . TRP A 1 88 ? 11.314 1.798 -9.613 1.00 81.62 88 TRP A O 1
ATOM 679 N N . ASN A 1 89 ? 10.683 3.517 -8.307 1.00 82.19 89 ASN A N 1
ATOM 680 C CA . ASN A 1 89 ? 10.966 4.591 -9.257 1.00 82.19 89 ASN A CA 1
ATOM 681 C C . ASN A 1 89 ? 12.093 5.510 -8.777 1.00 82.19 89 ASN A C 1
ATOM 683 O O . ASN A 1 89 ? 12.332 6.542 -9.407 1.00 82.19 89 ASN A O 1
ATOM 687 N N . GLY A 1 90 ? 12.757 5.159 -7.672 1.00 82.38 90 GLY A N 1
ATOM 688 C CA . GLY A 1 90 ? 13.928 5.862 -7.176 1.00 82.38 90 GLY A CA 1
ATOM 689 C C . GLY A 1 90 ? 14.954 6.074 -8.297 1.00 82.38 90 GLY A C 1
ATOM 690 O O . GLY A 1 90 ? 15.231 5.146 -9.056 1.00 82.38 90 GLY A O 1
ATOM 691 N N . PRO A 1 91 ? 15.506 7.287 -8.470 1.00 82.31 91 PRO A N 1
ATOM 692 C CA . PRO A 1 91 ? 16.457 7.557 -9.546 1.00 82.31 91 PRO A CA 1
ATOM 693 C C . PRO A 1 91 ? 17.821 6.894 -9.314 1.00 82.31 91 PRO A C 1
ATOM 695 O O . PRO A 1 91 ? 18.613 6.781 -10.252 1.00 82.31 91 PRO A O 1
ATOM 698 N N . THR A 1 92 ? 18.111 6.471 -8.081 1.00 86.19 92 THR A N 1
ATOM 699 C CA . THR A 1 92 ? 19.357 5.803 -7.704 1.00 86.19 92 THR A CA 1
ATOM 700 C C . THR A 1 92 ? 19.097 4.506 -6.937 1.00 86.19 92 THR A C 1
ATOM 702 O O . THR A 1 92 ? 18.056 4.333 -6.308 1.00 86.19 92 THR A O 1
ATOM 705 N N . GLU A 1 93 ? 20.077 3.597 -6.931 1.00 85.75 93 GLU A N 1
ATOM 706 C CA . GLU A 1 93 ? 20.049 2.374 -6.108 1.00 85.75 93 GLU A CA 1
ATOM 707 C C . GLU A 1 93 ? 19.861 2.684 -4.611 1.00 85.75 93 GLU A C 1
ATOM 709 O O . GLU A 1 93 ? 19.169 1.954 -3.903 1.00 85.75 93 GLU A O 1
ATOM 714 N N . ALA A 1 94 ? 20.412 3.807 -4.139 1.00 85.00 94 ALA A N 1
ATOM 715 C CA . ALA A 1 94 ? 20.214 4.266 -2.769 1.00 85.00 94 ALA A CA 1
ATOM 716 C C . ALA A 1 94 ? 18.744 4.621 -2.495 1.00 85.00 94 ALA A C 1
ATOM 718 O O . ALA A 1 94 ? 18.209 4.217 -1.465 1.00 85.00 94 ALA A O 1
ATOM 719 N N . ASP A 1 95 ? 18.070 5.296 -3.430 1.00 83.88 95 ASP A N 1
ATOM 720 C CA . ASP A 1 95 ? 16.648 5.636 -3.296 1.00 83.88 95 ASP A CA 1
ATOM 721 C C . ASP A 1 95 ? 15.771 4.380 -3.295 1.00 83.88 95 ASP A C 1
ATOM 723 O O . ASP A 1 95 ? 14.850 4.274 -2.486 1.00 83.88 95 ASP A O 1
ATOM 727 N N . HIS A 1 96 ? 16.105 3.386 -4.127 1.00 84.50 96 HIS A N 1
ATOM 728 C CA . HIS A 1 96 ? 15.437 2.085 -4.112 1.00 84.50 96 HIS A CA 1
ATOM 729 C C . HIS A 1 96 ? 15.567 1.393 -2.744 1.00 84.50 96 HIS A C 1
ATOM 731 O O . HIS A 1 96 ? 14.568 0.950 -2.169 1.00 84.50 96 HIS A O 1
ATOM 737 N N . ALA A 1 97 ? 16.783 1.329 -2.192 1.00 86.94 97 ALA A N 1
ATOM 738 C CA . ALA A 1 97 ? 17.046 0.693 -0.902 1.00 86.94 97 ALA A CA 1
ATOM 739 C C . ALA A 1 97 ? 16.378 1.439 0.270 1.00 86.94 97 ALA A C 1
ATOM 741 O O . ALA A 1 97 ? 15.799 0.816 1.171 1.00 86.94 97 ALA A O 1
ATOM 742 N N . THR A 1 98 ? 16.421 2.775 0.257 1.00 89.75 98 THR A N 1
ATOM 743 C CA . THR A 1 98 ? 15.748 3.621 1.249 1.00 89.75 98 THR A CA 1
ATOM 744 C C . THR A 1 98 ? 14.234 3.479 1.157 1.00 89.75 98 THR A C 1
ATOM 746 O O . THR A 1 98 ? 13.599 3.229 2.181 1.00 89.75 98 THR A O 1
ATOM 749 N N . GLY A 1 99 ? 13.658 3.562 -0.044 1.00 89.81 99 GLY A N 1
ATOM 750 C CA . GLY A 1 99 ? 12.228 3.362 -0.273 1.00 89.81 99 GLY A CA 1
ATOM 751 C C . GLY A 1 99 ? 11.766 1.995 0.223 1.00 89.81 99 GLY A C 1
ATOM 752 O O . GLY A 1 99 ? 10.799 1.899 0.976 1.00 89.81 99 GLY A O 1
ATOM 753 N N . ARG A 1 100 ? 12.525 0.934 -0.081 1.00 90.00 100 ARG A N 1
ATOM 754 C CA . ARG A 1 100 ? 12.248 -0.424 0.407 1.00 90.00 100 ARG A CA 1
ATOM 755 C C . ARG A 1 100 ? 12.234 -0.495 1.932 1.00 90.00 100 ARG A C 1
ATOM 757 O O . ARG A 1 100 ? 11.296 -1.037 2.509 1.00 90.00 100 ARG A O 1
ATOM 764 N N . THR A 1 101 ? 13.259 0.045 2.585 1.00 91.38 101 THR A N 1
ATOM 765 C CA . THR A 1 101 ? 13.366 0.022 4.052 1.00 91.38 101 THR A CA 1
ATOM 766 C C . THR A 1 101 ? 12.209 0.784 4.698 1.00 91.38 101 THR A C 1
ATOM 768 O O . THR A 1 101 ? 11.557 0.276 5.610 1.00 91.38 101 THR A O 1
ATOM 771 N N . SER A 1 102 ? 11.911 1.982 4.193 1.00 92.50 102 SER A N 1
ATOM 772 C CA . SER A 1 102 ? 10.804 2.810 4.676 1.00 92.50 102 SER A CA 1
ATOM 773 C C . SER A 1 102 ? 9.448 2.145 4.450 1.00 92.50 102 SER A C 1
ATOM 775 O O . SER A 1 102 ? 8.592 2.198 5.330 1.00 92.50 102 SER A O 1
ATOM 777 N N . PHE A 1 103 ? 9.266 1.450 3.326 1.00 92.62 103 PHE A N 1
ATOM 778 C CA . PHE A 1 103 ? 8.043 0.709 3.042 1.00 92.62 103 PHE A CA 1
ATOM 779 C C . PHE A 1 103 ? 7.827 -0.451 4.017 1.00 92.62 103 PHE A C 1
ATOM 781 O O . PHE A 1 103 ? 6.745 -0.573 4.585 1.00 92.62 103 PHE A O 1
ATOM 788 N N . VAL A 1 104 ? 8.860 -1.261 4.274 1.00 92.75 104 VAL A N 1
ATOM 789 C CA . VAL A 1 104 ? 8.788 -2.369 5.245 1.00 92.75 104 VAL A CA 1
ATOM 790 C C . VAL A 1 104 ? 8.449 -1.849 6.644 1.00 92.75 104 VAL A C 1
ATOM 792 O O . VAL A 1 104 ? 7.584 -2.405 7.320 1.00 92.75 104 VAL A O 1
ATOM 795 N N . ASN A 1 105 ? 9.069 -0.741 7.060 1.00 92.94 105 ASN A N 1
ATOM 796 C CA . ASN A 1 105 ? 8.738 -0.088 8.328 1.00 92.94 105 ASN A CA 1
ATOM 797 C C . ASN A 1 105 ? 7.287 0.423 8.351 1.00 92.94 105 ASN A C 1
ATOM 799 O O . ASN A 1 105 ? 6.614 0.312 9.375 1.00 92.94 105 ASN A O 1
ATOM 803 N N . GLY A 1 106 ? 6.798 0.952 7.226 1.00 94.19 106 GLY A N 1
ATOM 804 C CA . GLY A 1 106 ? 5.408 1.366 7.051 1.00 94.19 106 GLY A CA 1
ATOM 805 C C . GLY A 1 106 ? 4.426 0.206 7.217 1.00 94.19 106 GLY A C 1
ATOM 806 O O . GLY A 1 106 ? 3.474 0.331 7.980 1.00 94.19 106 GLY A O 1
ATOM 807 N N . LEU A 1 107 ? 4.685 -0.946 6.592 1.00 94.75 107 LEU A N 1
ATOM 808 C CA . LEU A 1 107 ? 3.851 -2.146 6.744 1.00 94.75 107 LEU A CA 1
ATOM 809 C C . LEU A 1 107 ? 3.797 -2.632 8.196 1.00 94.75 107 LEU A C 1
ATOM 811 O O . LEU A 1 107 ? 2.709 -2.851 8.725 1.00 94.75 107 LEU A O 1
ATOM 815 N N . ALA A 1 108 ? 4.948 -2.713 8.870 1.00 94.75 108 ALA A N 1
ATOM 816 C CA . ALA A 1 108 ? 5.008 -3.088 10.283 1.00 94.75 108 ALA A CA 1
ATOM 817 C C . ALA A 1 108 ? 4.235 -2.099 11.179 1.00 94.75 108 ALA A C 1
ATOM 819 O O . ALA A 1 108 ? 3.589 -2.493 12.153 1.00 94.75 108 ALA A O 1
ATOM 820 N N . ALA A 1 109 ? 4.262 -0.805 10.845 1.00 93.94 109 ALA A N 1
ATOM 821 C CA . ALA A 1 109 ? 3.455 0.192 11.536 1.00 93.94 109 ALA A CA 1
ATOM 822 C C . ALA A 1 109 ? 1.952 -0.030 11.292 1.00 93.94 109 ALA A C 1
ATOM 824 O O . ALA A 1 109 ? 1.186 -0.008 12.256 1.00 93.94 109 ALA A O 1
ATOM 825 N N . ILE A 1 110 ? 1.524 -0.302 10.052 1.00 94.25 110 ILE A N 1
ATOM 826 C CA . ILE A 1 110 ? 0.117 -0.599 9.731 1.00 94.25 110 ILE A CA 1
ATOM 827 C C . ILE A 1 110 ? -0.371 -1.826 10.516 1.00 94.25 110 ILE A C 1
ATOM 829 O O . ILE A 1 110 ? -1.409 -1.746 11.174 1.00 94.25 110 ILE A O 1
ATOM 833 N N . GLU A 1 111 ? 0.396 -2.921 10.537 1.00 95.12 111 GLU A N 1
ATOM 834 C CA . GLU A 1 111 ? 0.080 -4.116 11.336 1.00 95.12 111 GLU A CA 1
ATOM 835 C C . GLU A 1 111 ? -0.099 -3.787 12.824 1.00 95.12 111 GLU A C 1
ATOM 837 O O . GLU A 1 111 ? -1.058 -4.238 13.462 1.00 95.12 111 GLU A O 1
ATOM 842 N N . LEU A 1 112 ? 0.799 -2.971 13.385 1.00 93.56 112 LEU A N 1
ATOM 843 C CA . LEU A 1 112 ? 0.742 -2.552 14.783 1.00 93.56 112 LEU A CA 1
ATOM 844 C C . LEU A 1 112 ? -0.514 -1.725 15.078 1.00 93.56 112 LEU A C 1
ATOM 846 O O . LEU A 1 112 ? -1.174 -1.954 16.094 1.00 93.56 112 LEU A O 1
ATOM 850 N N . TYR A 1 113 ? -0.853 -0.773 14.209 1.00 92.19 113 TYR A N 1
ATOM 851 C CA . TYR A 1 113 ? -2.061 0.041 14.338 1.00 92.19 113 TYR A CA 1
ATOM 852 C C . TYR A 1 113 ? -3.320 -0.823 14.257 1.00 92.19 113 TYR A C 1
ATOM 854 O O . TYR A 1 113 ? -4.146 -0.782 15.170 1.00 92.19 113 TYR A O 1
ATOM 862 N N . CYS A 1 114 ? -3.424 -1.671 13.237 1.00 92.50 114 CYS A N 1
ATOM 863 C CA . CYS A 1 114 ? -4.532 -2.605 13.060 1.00 92.50 114 CYS A CA 1
ATOM 864 C C . CYS A 1 114 ? -4.680 -3.562 14.258 1.00 92.50 114 CYS A C 1
ATOM 866 O O . CYS A 1 114 ? -5.783 -3.753 14.775 1.00 92.50 114 CYS A O 1
ATOM 868 N N . THR A 1 115 ? -3.569 -4.065 14.805 1.00 93.19 115 THR A N 1
ATOM 869 C CA . THR A 1 115 ? -3.561 -4.878 16.034 1.00 93.19 115 THR A CA 1
ATOM 870 C C . THR A 1 115 ? -4.073 -4.095 17.245 1.00 93.19 115 THR A C 1
ATOM 872 O O . THR A 1 115 ? -4.911 -4.601 17.992 1.00 93.19 115 THR A O 1
ATOM 875 N N . ARG A 1 116 ? -3.630 -2.844 17.434 1.00 89.88 116 ARG A N 1
ATOM 876 C CA . ARG A 1 116 ? -4.120 -1.963 18.514 1.00 89.88 116 ARG A CA 1
ATOM 877 C C . ARG A 1 116 ? -5.608 -1.639 18.372 1.00 89.88 116 ARG A C 1
ATOM 879 O O . ARG A 1 116 ? -6.292 -1.533 19.384 1.00 89.88 116 ARG A O 1
ATOM 886 N N . GLY A 1 117 ? -6.107 -1.539 17.140 1.00 87.50 117 GLY A N 1
ATOM 887 C CA . GLY A 1 117 ? -7.528 -1.396 16.812 1.00 87.50 117 GLY A CA 1
ATOM 888 C C . GLY A 1 117 ? -8.350 -2.688 16.946 1.00 87.50 117 GLY A C 1
ATOM 889 O O . GLY A 1 117 ? -9.549 -2.680 16.677 1.00 87.50 117 GLY A O 1
ATOM 890 N N . GLY A 1 118 ? -7.738 -3.808 17.353 1.00 89.94 118 GLY A N 1
ATOM 891 C CA . GLY A 1 118 ? -8.416 -5.097 17.528 1.00 89.94 118 GLY A CA 1
ATOM 892 C C . GLY A 1 118 ? -8.686 -5.859 16.225 1.00 89.94 118 GLY A C 1
ATOM 893 O O . GLY A 1 118 ? -9.546 -6.738 16.203 1.00 89.94 118 GLY A O 1
ATOM 894 N N . GLN A 1 119 ? -7.983 -5.523 15.143 1.00 91.81 119 GLN A N 1
ATOM 895 C CA . GLN A 1 119 ? -8.095 -6.145 13.821 1.00 91.81 119 GLN A CA 1
ATOM 896 C C . GLN A 1 119 ? -6.704 -6.573 13.331 1.00 91.81 119 GLN A C 1
ATOM 898 O O . GLN A 1 119 ? -6.157 -5.934 12.439 1.00 91.81 119 GLN A O 1
ATOM 903 N N . PRO A 1 120 ? -6.085 -7.607 13.924 1.00 92.94 120 PRO A N 1
ATOM 904 C CA . PRO A 1 120 ? -4.764 -8.054 13.492 1.00 92.94 120 PRO A CA 1
ATOM 905 C C . PRO A 1 120 ? -4.799 -8.507 12.025 1.00 92.94 120 PRO A C 1
ATOM 907 O O . PRO A 1 120 ? -5.726 -9.205 11.614 1.00 92.94 120 PRO A O 1
ATOM 910 N N . ILE A 1 121 ? -3.779 -8.108 11.269 1.00 94.56 121 ILE A N 1
ATOM 911 C CA . ILE A 1 121 ? -3.543 -8.464 9.862 1.00 94.56 121 ILE A CA 1
ATOM 912 C C . ILE A 1 121 ? -2.084 -8.891 9.687 1.00 94.56 121 ILE A C 1
ATOM 914 O O . ILE A 1 121 ? -1.270 -8.674 10.587 1.00 94.56 121 ILE A O 1
ATOM 918 N N . THR A 1 122 ? -1.740 -9.489 8.549 1.00 93.81 122 THR A N 1
ATOM 919 C CA . THR A 1 122 ? -0.362 -9.876 8.214 1.00 93.81 122 THR A CA 1
ATOM 920 C C . THR A 1 122 ? 0.023 -9.404 6.813 1.00 93.81 122 THR A C 1
ATOM 922 O O . THR A 1 122 ? -0.630 -9.730 5.826 1.00 93.81 122 THR A O 1
ATOM 925 N N . LEU A 1 123 ? 1.118 -8.651 6.725 1.00 91.69 123 LEU A N 1
ATOM 926 C CA . LEU A 1 123 ? 1.641 -8.002 5.526 1.00 91.69 123 LEU A CA 1
ATOM 927 C C . LEU A 1 123 ? 3.063 -8.510 5.249 1.00 91.69 123 LEU A C 1
ATOM 929 O O . LEU A 1 123 ? 4.063 -7.825 5.466 1.00 91.69 123 LEU A O 1
ATOM 933 N N . THR A 1 124 ? 3.170 -9.754 4.779 1.00 86.25 124 THR A N 1
ATOM 934 C CA . THR A 1 124 ? 4.467 -10.393 4.516 1.00 86.25 124 THR A CA 1
ATOM 935 C C . THR A 1 124 ? 5.165 -9.775 3.305 1.00 86.25 124 THR A C 1
ATOM 937 O O . THR A 1 124 ? 4.594 -9.703 2.219 1.00 86.25 124 THR A O 1
ATOM 940 N N . VAL A 1 125 ? 6.427 -9.384 3.486 1.00 83.12 125 VAL A N 1
ATOM 941 C CA . VAL A 1 125 ? 7.310 -8.857 2.426 1.00 83.12 125 VAL A CA 1
ATOM 942 C C . VAL A 1 125 ? 8.360 -9.857 1.949 1.00 83.12 125 VAL A C 1
ATOM 944 O O . VAL A 1 125 ? 9.048 -9.605 0.959 1.00 83.12 125 VAL A O 1
ATOM 947 N N . ASP A 1 126 ? 8.508 -10.984 2.643 1.00 78.00 126 ASP A N 1
ATOM 948 C CA . ASP A 1 126 ? 9.517 -11.988 2.326 1.00 78.00 126 ASP A CA 1
ATOM 949 C C . ASP A 1 126 ? 9.285 -12.580 0.935 1.00 78.00 126 ASP A C 1
ATOM 951 O O . ASP A 1 126 ? 8.194 -13.037 0.601 1.00 78.00 126 ASP A O 1
ATOM 955 N N . GLY A 1 127 ? 10.328 -12.556 0.103 1.00 68.06 127 GLY A N 1
ATOM 956 C CA . GLY A 1 127 ? 10.264 -13.058 -1.270 1.00 68.06 127 GLY A CA 1
ATOM 957 C C . GLY A 1 127 ? 9.474 -12.178 -2.241 1.00 68.06 127 GLY A C 1
ATOM 958 O O . GLY A 1 127 ? 9.433 -12.500 -3.423 1.00 68.06 127 GLY A O 1
ATOM 959 N N . VAL A 1 128 ? 8.900 -11.055 -1.795 1.00 73.62 128 VAL A N 1
ATOM 960 C CA . VAL A 1 128 ? 8.246 -10.082 -2.676 1.00 73.62 128 VAL A CA 1
ATOM 961 C C . VAL A 1 128 ? 9.323 -9.136 -3.196 1.00 73.62 128 VAL A C 1
ATOM 963 O O . VAL A 1 128 ? 9.890 -8.370 -2.412 1.00 73.62 128 VAL A O 1
ATOM 966 N N . PRO A 1 129 ? 9.645 -9.132 -4.501 1.00 70.38 129 PRO A N 1
ATOM 967 C CA . PRO A 1 129 ? 10.609 -8.171 -4.991 1.00 70.38 129 PRO A CA 1
ATOM 968 C C . PRO A 1 129 ? 9.989 -6.774 -4.851 1.00 70.38 129 PRO A C 1
ATOM 970 O O . PRO A 1 129 ? 8.921 -6.494 -5.381 1.00 70.38 129 PRO A O 1
ATOM 973 N N . LEU A 1 130 ? 10.611 -5.894 -4.072 1.00 72.56 130 LEU A N 1
ATOM 974 C CA . LEU A 1 130 ? 10.120 -4.525 -3.857 1.00 72.56 130 LEU A CA 1
ATOM 975 C C . LEU A 1 130 ? 10.805 -3.517 -4.769 1.00 72.56 130 LEU A C 1
ATOM 977 O O . LEU A 1 130 ? 10.307 -2.416 -4.931 1.00 72.56 130 LEU A O 1
ATOM 981 N N . GLU A 1 131 ? 11.897 -3.913 -5.408 1.00 65.75 131 GLU A N 1
ATOM 982 C CA . GLU A 1 131 ? 12.632 -3.092 -6.359 1.00 65.75 131 GLU A CA 1
ATOM 983 C C . GLU A 1 131 ? 12.045 -3.249 -7.770 1.00 65.75 131 GLU A C 1
ATOM 985 O O . GLU A 1 131 ? 11.259 -4.171 -8.069 1.00 65.75 131 GLU A O 1
ATOM 990 N N . ALA A 1 132 ? 12.408 -2.327 -8.663 1.00 56.91 132 ALA A N 1
ATOM 991 C CA . ALA A 1 132 ? 12.213 -2.552 -10.085 1.00 56.91 132 ALA A CA 1
ATOM 992 C C . ALA A 1 132 ? 13.004 -3.809 -10.471 1.00 56.91 132 ALA A C 1
ATOM 994 O O . ALA A 1 132 ? 14.208 -3.865 -10.237 1.00 56.91 132 ALA A O 1
ATOM 995 N N . SER A 1 133 ? 12.342 -4.830 -11.032 1.00 51.12 133 SER A N 1
ATOM 996 C CA . SER A 1 133 ? 13.071 -5.996 -11.534 1.00 51.12 133 SER A CA 1
ATOM 997 C C . SER A 1 133 ? 14.121 -5.496 -12.530 1.00 51.12 133 SER A C 1
ATOM 999 O O . SER A 1 133 ? 13.735 -4.801 -13.483 1.00 51.12 133 SER A O 1
ATOM 1001 N N . PRO A 1 134 ? 15.421 -5.793 -12.329 1.00 47.56 134 PRO A N 1
ATOM 1002 C CA . PRO A 1 134 ? 16.433 -5.434 -13.305 1.00 47.56 134 PRO A CA 1
ATOM 1003 C C . PRO A 1 134 ? 16.016 -6.034 -14.644 1.00 47.56 134 PRO A C 1
ATOM 1005 O O . PRO A 1 134 ? 15.448 -7.128 -14.696 1.00 47.56 134 PRO A O 1
ATOM 1008 N N . ALA A 1 135 ? 16.226 -5.281 -15.723 1.00 45.66 135 ALA A N 1
ATOM 1009 C CA . ALA A 1 135 ? 15.879 -5.734 -17.057 1.00 45.66 135 ALA A CA 1
ATOM 1010 C C . ALA A 1 135 ? 16.457 -7.141 -17.271 1.00 45.66 135 ALA A C 1
ATOM 1012 O O . ALA A 1 135 ? 17.676 -7.312 -17.278 1.00 45.66 135 ALA A O 1
ATOM 1013 N N . GLY A 1 136 ? 15.587 -8.143 -17.453 1.00 41.78 136 GLY A N 1
ATOM 1014 C CA . GLY A 1 136 ? 16.010 -9.406 -18.049 1.00 41.78 136 GLY A CA 1
ATOM 1015 C C . GLY A 1 136 ? 16.794 -9.076 -19.321 1.00 41.78 136 GLY A C 1
ATOM 1016 O O . GLY A 1 136 ? 16.434 -8.090 -19.984 1.00 41.78 136 GLY A O 1
ATOM 1017 N N . PRO A 1 137 ? 17.891 -9.802 -19.616 1.00 39.06 137 PRO A N 1
ATOM 1018 C CA . PRO A 1 137 ? 18.826 -9.411 -20.658 1.00 39.06 137 PRO A CA 1
ATOM 1019 C C . PRO A 1 137 ? 18.029 -9.070 -21.908 1.00 39.06 137 PRO A C 1
ATOM 1021 O O . PRO A 1 137 ? 17.208 -9.877 -22.354 1.00 39.06 137 PRO A O 1
ATOM 1024 N N . ALA A 1 138 ? 18.220 -7.846 -22.419 1.00 44.50 138 ALA A N 1
ATOM 1025 C CA . ALA A 1 138 ? 17.711 -7.478 -23.727 1.00 44.50 138 ALA A CA 1
ATOM 1026 C C . ALA A 1 138 ? 18.062 -8.647 -24.637 1.00 44.50 138 ALA A C 1
ATOM 1028 O O . ALA A 1 138 ? 19.237 -9.027 -24.675 1.00 44.50 138 ALA A O 1
ATOM 1029 N N . ALA A 1 139 ? 17.054 -9.269 -25.259 1.00 41.72 139 ALA A N 1
ATOM 1030 C CA . ALA A 1 139 ? 17.286 -10.276 -26.274 1.00 41.72 139 ALA A CA 1
ATOM 1031 C C . ALA A 1 139 ? 18.374 -9.691 -27.168 1.00 41.72 139 ALA A C 1
ATOM 1033 O O . ALA A 1 139 ? 18.152 -8.654 -27.798 1.00 41.72 139 ALA A O 1
ATOM 1034 N N . GLN A 1 140 ? 19.584 -10.261 -27.089 1.00 42.53 140 GLN A N 1
ATOM 1035 C CA . GLN A 1 140 ? 20.662 -9.875 -27.974 1.00 42.53 140 GLN A CA 1
ATOM 1036 C C . GLN A 1 140 ? 20.034 -10.027 -29.340 1.00 42.53 140 GLN A C 1
ATOM 1038 O O . GLN A 1 140 ? 19.598 -11.127 -29.687 1.00 42.53 140 GLN A O 1
ATOM 1043 N N . GLY A 1 141 ? 19.867 -8.903 -30.038 1.00 41.75 141 GLY A N 1
ATOM 1044 C CA . GLY A 1 141 ? 19.473 -8.907 -31.425 1.00 41.75 141 GLY A CA 1
ATOM 1045 C C . GLY A 1 141 ? 20.497 -9.785 -32.104 1.00 41.75 141 GLY A C 1
ATOM 1046 O O . GLY A 1 141 ? 21.627 -9.356 -32.331 1.00 41.75 141 GLY A O 1
ATOM 1047 N N . GLY A 1 142 ? 20.124 -11.048 -32.306 1.00 39.62 142 GLY A N 1
ATOM 1048 C CA . GLY A 1 142 ? 20.857 -11.991 -33.107 1.00 39.62 142 GLY A CA 1
ATOM 1049 C C . GLY A 1 142 ? 20.856 -11.360 -34.473 1.00 39.62 142 GLY A C 1
ATOM 1050 O O . GLY A 1 142 ? 19.880 -11.468 -35.211 1.00 39.62 142 GLY A O 1
ATOM 1051 N N . ASN A 1 143 ? 21.915 -10.611 -34.757 1.00 45.88 143 ASN A N 1
ATOM 1052 C CA . ASN A 1 143 ? 22.201 -10.117 -36.077 1.00 45.88 143 ASN A CA 1
ATOM 1053 C C . ASN A 1 143 ? 22.602 -11.360 -36.869 1.00 45.88 143 ASN A C 1
ATOM 1055 O O . ASN A 1 143 ? 23.776 -11.688 -37.013 1.00 45.88 143 ASN A O 1
ATOM 1059 N N . GLY A 1 144 ? 21.587 -12.133 -37.254 1.00 42.03 144 GLY A N 1
ATOM 1060 C CA . GLY A 1 144 ? 21.706 -13.217 -38.195 1.00 42.03 144 GLY A CA 1
ATOM 1061 C C . GLY A 1 144 ? 22.047 -12.591 -39.530 1.00 42.03 144 GLY A C 1
ATOM 1062 O O . GLY A 1 144 ? 21.161 -12.297 -40.324 1.00 42.03 144 GLY A O 1
ATOM 1063 N N . THR A 1 145 ? 23.335 -12.389 -39.789 1.00 53.22 145 THR A N 1
ATOM 1064 C CA . THR A 1 145 ? 23.836 -12.353 -41.158 1.00 53.22 145 THR A CA 1
ATOM 1065 C C . THR A 1 145 ? 23.713 -13.768 -41.706 1.00 53.22 145 THR A C 1
ATOM 1067 O O . THR A 1 145 ? 24.647 -14.564 -41.668 1.00 53.22 145 THR A O 1
ATOM 1070 N N . ALA A 1 146 ? 22.497 -14.087 -42.139 1.00 51.41 146 ALA A N 1
ATOM 1071 C CA . ALA A 1 146 ? 22.227 -15.123 -43.108 1.00 51.41 146 ALA A CA 1
ATOM 1072 C C . ALA A 1 146 ? 22.602 -14.571 -44.493 1.00 51.41 146 ALA A C 1
ATOM 1074 O O . ALA A 1 146 ? 22.002 -13.616 -44.979 1.00 51.41 146 ALA A O 1
ATOM 1075 N N . GLY A 1 147 ? 23.621 -15.182 -45.078 1.00 42.38 147 GLY A N 1
ATOM 1076 C CA . GLY A 1 147 ? 24.095 -15.060 -46.458 1.00 42.38 147 GLY A CA 1
ATOM 1077 C C . GLY A 1 147 ? 25.323 -15.967 -46.510 1.00 42.38 147 GLY A C 1
ATOM 1078 O O . GLY A 1 147 ? 26.348 -15.593 -45.953 1.00 42.38 147 GLY A O 1
ATOM 1079 N N . LEU A 1 148 ? 25.255 -17.260 -46.852 1.00 48.69 148 LEU A N 1
ATOM 1080 C CA . LEU A 1 148 ? 24.688 -17.901 -48.048 1.00 48.69 148 LEU A CA 1
ATOM 1081 C C . LEU A 1 148 ? 25.137 -17.188 -49.329 1.00 48.69 148 LEU A C 1
ATOM 1083 O O . LEU A 1 148 ? 24.519 -16.201 -49.713 1.00 48.69 148 LEU A O 1
ATOM 1087 N N . ASP A 1 149 ? 26.212 -17.759 -49.886 1.00 47.19 149 ASP A N 1
ATOM 1088 C CA . ASP A 1 149 ? 26.776 -17.666 -51.247 1.00 47.19 149 ASP A CA 1
ATOM 1089 C C . ASP A 1 149 ? 27.110 -16.287 -51.844 1.00 47.19 149 ASP A C 1
ATOM 1091 O O . ASP A 1 149 ? 26.199 -15.493 -52.167 1.00 47.19 149 ASP A O 1
#

Sequence (149 aa):
MVVSVPLVLVTACVDPAPRIDPVQCRGIERSWNEYVSARADSELDRAAARAARLTLTDTWDALSTAHPGSVEFDEVVRTAERSLLDAWNGPTEADHATGRTSFVNGLAAIELYCTRGGQPITLTVDGVPLEASPAGPAAQGGNGTAGLD

pLDDT: mean 77.15, std 17.96, range [39.06, 95.88]

Solvent-accessible surface area (backbone atoms only — not comparable to full-atom values): 8660 Å² total; per-residue (Å²): 137,85,84,82,76,81,82,78,78,76,75,69,86,68,70,74,57,59,67,46,44,66,65,34,46,54,45,49,38,48,42,50,53,51,35,52,53,56,40,72,77,27,84,86,39,70,66,59,45,52,50,42,50,51,53,37,52,55,49,50,54,50,34,46,68,76,38,60,44,38,74,66,55,48,48,42,52,53,49,19,52,51,18,43,47,29,6,48,65,34,94,42,74,66,39,23,54,50,12,41,53,48,21,55,53,24,48,56,48,49,36,52,51,26,39,61,41,74,39,73,62,74,81,86,58,84,92,54,82,60,53,58,77,72,78,70,77,72,77,72,79,75,80,73,82,80,72,83,134